Protein AF-A0A8J4A5D8-F1 (afdb_monomer_lite)

Secondary structure (DSSP, 8-state):
-PPP-----THHHHHHHHHHHHHHHHHHHHHHHHHHHHHHHHHHHHHHTSSPPTT----HHHHHHHHHHHHHHHHHHHHHHHHHHHHHH-HHHHHHHHHHHHHHHHHHHHHHHT-------------

Foldseek 3Di:
DDDPDDPPDPVVVVVVVVVVVVVVVVCVVVVVVVVVVVVLLLLLLLQLQFPDDQPDQDDPVVSVVSSVVSCVVQNSVRSVVVLVVCCVVPVVVSVSSSVSSSVNSCVRVVVVVVDPPPPPDDDPDDD

Structure (mmCIF, N/CA/C/O backbone):
data_AF-A0A8J4A5D8-F1
#
_entry.id   AF-A0A8J4A5D8-F1
#
loop_
_atom_site.group_PDB
_atom_site.id
_atom_site.type_symbol
_atom_site.label_atom_id
_atom_site.label_alt_id
_atom_site.label_comp_id
_atom_site.label_asym_id
_atom_site.label_entity_id
_atom_site.label_seq_id
_atom_site.pdbx_PDB_ins_code
_atom_site.Cartn_x
_atom_site.Cartn_y
_atom_site.Cartn_z
_atom_site.occupancy
_atom_site.B_iso_or_equiv
_atom_site.auth_seq_id
_atom_site.auth_comp_id
_atom_site.auth_asym_id
_atom_site.auth_atom_id
_atom_site.pdbx_PDB_model_num
ATOM 1 N N . MET A 1 1 ? -46.099 -60.363 -13.022 1.00 44.56 1 MET A N 1
ATOM 2 C CA . MET A 1 1 ? -45.607 -59.689 -11.804 1.00 44.56 1 MET A CA 1
ATOM 3 C C . MET A 1 1 ? -45.609 -58.184 -12.046 1.00 44.56 1 MET A C 1
ATOM 5 O O . MET A 1 1 ? -44.827 -57.726 -12.866 1.00 44.56 1 MET A O 1
ATOM 9 N N . SER A 1 2 ? -46.519 -57.447 -11.401 1.00 43.19 2 SER A N 1
ATOM 10 C CA . SER A 1 2 ? -46.550 -55.976 -11.405 1.00 43.19 2 SER A CA 1
ATOM 11 C C . SER A 1 2 ? -45.661 -55.449 -10.288 1.00 43.19 2 SER A C 1
ATOM 13 O O . SER A 1 2 ? -45.849 -55.841 -9.138 1.00 43.19 2 SER A O 1
ATOM 15 N N . TYR A 1 3 ? -44.747 -54.540 -10.611 1.00 37.38 3 TYR A N 1
ATOM 16 C CA . TYR A 1 3 ? -44.111 -53.696 -9.605 1.00 37.38 3 TYR A CA 1
ATOM 17 C C . TYR A 1 3 ? -44.893 -52.378 -9.520 1.00 37.38 3 TYR A C 1
ATOM 19 O O . TYR A 1 3 ? -45.119 -51.756 -10.561 1.00 37.38 3 TYR A O 1
ATOM 27 N N . PRO A 1 4 ? -45.353 -51.955 -8.328 1.00 47.75 4 PRO A N 1
ATOM 28 C CA . PRO A 1 4 ? -45.992 -50.660 -8.164 1.00 47.75 4 PRO A CA 1
ATOM 29 C C . PRO A 1 4 ? -44.941 -49.568 -8.355 1.00 47.75 4 PRO A C 1
ATOM 31 O O . PRO A 1 4 ? -43.859 -49.633 -7.771 1.00 47.75 4 PRO A O 1
ATOM 34 N N . GLY A 1 5 ? -45.264 -48.577 -9.186 1.00 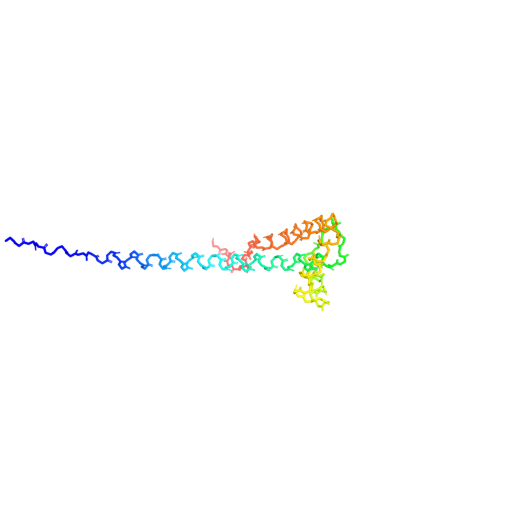42.31 5 GLY A N 1
ATOM 35 C CA . GLY A 1 5 ? -44.434 -47.400 -9.394 1.00 42.31 5 GLY A CA 1
ATOM 36 C C . GLY A 1 5 ? -44.264 -46.646 -8.082 1.00 42.31 5 GLY A C 1
ATOM 37 O O . GLY A 1 5 ? -45.186 -45.975 -7.624 1.00 42.31 5 GLY A O 1
ATOM 38 N N . ALA A 1 6 ? -43.083 -46.773 -7.480 1.00 46.09 6 ALA A N 1
ATOM 39 C CA . ALA A 1 6 ? -42.641 -45.872 -6.436 1.00 46.09 6 ALA A CA 1
ATOM 40 C C . ALA A 1 6 ? -42.514 -44.486 -7.072 1.00 46.09 6 ALA A C 1
ATOM 42 O O . ALA A 1 6 ? -41.672 -44.258 -7.941 1.00 46.09 6 ALA A O 1
ATOM 43 N N . SER A 1 7 ? -43.404 -43.583 -6.673 1.00 48.56 7 SER A N 1
ATOM 44 C CA . SER A 1 7 ? -43.290 -42.152 -6.902 1.00 48.56 7 SER A CA 1
ATOM 45 C C . SER A 1 7 ? -41.949 -41.689 -6.340 1.00 48.56 7 SER A C 1
ATOM 47 O O . SER A 1 7 ? -41.820 -41.499 -5.131 1.00 48.56 7 SER A O 1
ATOM 49 N N . VAL A 1 8 ? -40.947 -41.573 -7.217 1.00 53.28 8 VAL A N 1
ATOM 50 C CA . VAL A 1 8 ? -39.675 -40.921 -6.909 1.00 53.28 8 VAL A CA 1
ATOM 51 C C . VAL A 1 8 ? -40.038 -39.490 -6.559 1.00 53.28 8 VAL A C 1
ATOM 53 O O . VAL A 1 8 ? -40.521 -38.727 -7.394 1.00 53.28 8 VAL A O 1
ATOM 56 N N . THR A 1 9 ? -39.938 -39.195 -5.273 1.00 51.88 9 THR A N 1
ATOM 57 C CA . THR A 1 9 ? -40.281 -37.912 -4.699 1.00 51.88 9 THR A CA 1
ATOM 58 C C . THR A 1 9 ? -39.460 -36.808 -5.354 1.00 51.88 9 THR A C 1
ATOM 60 O O . THR A 1 9 ? -38.295 -36.977 -5.709 1.00 51.88 9 THR A O 1
ATOM 63 N N . ASP A 1 10 ? -40.109 -35.652 -5.433 1.00 52.03 10 ASP A N 1
ATOM 64 C CA . ASP A 1 10 ? -39.676 -34.277 -5.720 1.00 52.03 10 ASP A CA 1
ATOM 65 C C . ASP A 1 10 ? -38.381 -33.808 -4.991 1.00 52.03 10 ASP A C 1
ATOM 67 O O . ASP A 1 10 ? -37.963 -32.652 -5.060 1.00 52.03 10 ASP A O 1
ATOM 71 N N . GLU A 1 11 ? -37.689 -34.720 -4.308 1.00 50.50 11 GLU A N 1
ATOM 72 C CA . GLU A 1 11 ? -36.513 -34.511 -3.472 1.00 50.50 11 GLU A CA 1
ATOM 73 C C . GLU A 1 11 ? -35.289 -34.080 -4.289 1.00 50.50 11 GLU A C 1
ATOM 75 O O . GLU A 1 11 ? -34.547 -33.196 -3.865 1.00 50.50 11 GLU A O 1
ATOM 80 N N . SER A 1 12 ? -35.128 -34.590 -5.517 1.00 49.22 12 SER A N 1
ATOM 81 C CA . SER A 1 12 ? -34.042 -34.164 -6.415 1.00 49.22 12 SER A CA 1
ATOM 82 C C . SER A 1 12 ? -34.139 -32.684 -6.808 1.00 49.22 12 SER A C 1
ATOM 84 O O . SER A 1 12 ? -33.117 -32.035 -7.027 1.00 49.22 12 SER A O 1
ATOM 86 N N . SER A 1 13 ? -35.354 -32.128 -6.858 1.00 50.16 13 SER A N 1
ATOM 87 C CA . SER A 1 13 ? -35.588 -30.715 -7.180 1.00 50.16 13 SER A CA 1
ATOM 88 C C . SER A 1 13 ? -35.362 -29.811 -5.962 1.00 50.16 13 SER A C 1
ATOM 90 O O . SER A 1 13 ? -34.866 -28.691 -6.088 1.00 50.16 13 SER A O 1
ATOM 92 N N . SER A 1 14 ? -35.679 -30.313 -4.766 1.00 47.91 14 SER A N 1
ATOM 93 C CA . SER A 1 14 ? -35.416 -29.636 -3.492 1.00 47.91 14 SER A CA 1
ATOM 94 C C . SER A 1 14 ? -33.917 -29.564 -3.180 1.00 47.91 14 SER A C 1
ATOM 96 O O . SER A 1 14 ? -33.401 -28.502 -2.834 1.00 47.91 14 SER A O 1
ATOM 98 N N . VAL A 1 15 ? -33.191 -30.664 -3.401 1.00 58.00 15 VAL A N 1
ATOM 99 C CA . VAL A 1 15 ? -31.741 -30.751 -3.181 1.00 58.00 15 VAL A CA 1
ATOM 100 C C . VAL A 1 15 ? -30.970 -29.854 -4.159 1.00 58.00 15 VAL A C 1
ATOM 102 O O . VAL A 1 15 ? -30.081 -29.122 -3.730 1.00 58.00 15 VAL A O 1
ATOM 105 N N . ALA A 1 16 ? -31.348 -29.808 -5.443 1.00 56.31 16 ALA A N 1
ATOM 106 C CA . ALA A 1 16 ? -30.740 -28.895 -6.419 1.00 56.31 16 ALA A CA 1
ATOM 107 C C . ALA A 1 16 ? -30.964 -27.410 -6.060 1.00 56.31 16 ALA A C 1
ATOM 109 O O . ALA A 1 16 ? -30.005 -26.645 -6.000 1.00 56.31 16 ALA A O 1
ATOM 110 N N . ARG A 1 17 ? -32.198 -27.019 -5.696 1.00 57.75 17 ARG A N 1
ATOM 111 C CA . ARG A 1 17 ? -32.502 -25.650 -5.227 1.00 57.75 17 ARG A CA 1
ATOM 112 C C . ARG A 1 17 ? -31.799 -25.299 -3.915 1.00 57.75 17 ARG A C 1
ATOM 114 O O . ARG A 1 17 ? -31.499 -24.130 -3.675 1.00 57.75 17 ARG A O 1
ATOM 121 N N . SER A 1 18 ? -31.559 -26.292 -3.056 1.00 62.09 18 SER A N 1
ATOM 122 C CA . SER A 1 18 ? -30.779 -26.125 -1.829 1.00 62.09 18 SER A CA 1
ATOM 123 C C . SER A 1 18 ? -29.320 -25.820 -2.150 1.00 62.09 18 SER A C 1
ATOM 125 O O . SER A 1 18 ? -28.749 -24.919 -1.541 1.00 62.09 18 SER A O 1
ATOM 127 N N . TYR A 1 19 ? -28.726 -26.530 -3.114 1.00 63.25 19 TYR A N 1
ATOM 128 C CA . TYR A 1 19 ? -27.359 -26.263 -3.551 1.00 63.25 19 TYR A CA 1
ATOM 129 C C . TYR A 1 19 ? -27.223 -24.894 -4.213 1.00 63.25 19 TYR A C 1
ATOM 131 O O . TYR A 1 19 ? -26.278 -24.185 -3.886 1.00 63.25 19 TYR A O 1
ATOM 139 N N . ASP A 1 20 ? -28.167 -24.485 -5.062 1.00 58.53 20 ASP A N 1
ATOM 140 C CA . ASP A 1 20 ? -28.124 -23.167 -5.708 1.00 58.53 20 ASP A CA 1
ATOM 141 C C . ASP A 1 20 ? -28.221 -22.025 -4.683 1.00 58.53 20 ASP A C 1
ATOM 143 O O . ASP A 1 20 ? -27.400 -21.115 -4.700 1.00 58.53 20 ASP A O 1
ATOM 147 N N . ARG A 1 21 ? -29.125 -22.117 -3.696 1.00 56.16 21 ARG A N 1
ATOM 148 C CA . ARG A 1 21 ? -29.256 -21.100 -2.634 1.00 56.16 21 ARG A CA 1
ATOM 149 C C . ARG A 1 21 ? -28.028 -21.026 -1.722 1.00 56.16 21 ARG A C 1
ATOM 151 O O . ARG A 1 21 ? -27.625 -19.945 -1.297 1.00 56.16 21 ARG A O 1
ATOM 158 N N . GLU A 1 22 ? -27.441 -22.176 -1.406 1.00 55.72 22 GLU A N 1
ATOM 159 C CA . GLU A 1 22 ? -26.201 -22.272 -0.632 1.00 55.72 22 GLU A CA 1
ATOM 160 C C . GLU A 1 22 ? -25.013 -21.708 -1.429 1.00 55.72 22 GLU A C 1
ATOM 162 O O . GLU A 1 22 ? -24.127 -21.073 -0.854 1.00 55.72 22 GLU A O 1
ATOM 167 N N . ARG A 1 23 ? -24.992 -21.916 -2.753 1.00 54.62 23 ARG A N 1
ATOM 168 C CA . ARG A 1 23 ? -23.997 -21.337 -3.657 1.00 54.62 23 ARG A CA 1
ATOM 169 C C . ARG A 1 23 ? -24.146 -19.833 -3.766 1.00 54.62 23 ARG A C 1
ATOM 171 O O . ARG A 1 23 ? -23.129 -19.177 -3.605 1.00 54.62 23 ARG A O 1
ATOM 178 N N . ASP A 1 24 ? -25.354 -19.312 -3.941 1.00 52.81 24 ASP A N 1
ATOM 179 C CA . ASP A 1 24 ? -25.618 -17.872 -4.012 1.00 52.81 24 ASP A CA 1
ATOM 180 C C . ASP A 1 24 ? -25.199 -17.170 -2.715 1.00 52.81 24 ASP A C 1
ATOM 182 O O . ASP A 1 24 ? -24.480 -16.173 -2.748 1.00 52.81 24 ASP A O 1
ATOM 186 N N . ALA A 1 25 ? -25.536 -17.742 -1.554 1.00 59.81 25 ALA A N 1
ATOM 187 C CA . ALA A 1 25 ? -25.118 -17.199 -0.263 1.00 59.81 25 ALA A CA 1
ATOM 188 C C . ALA A 1 25 ? -23.594 -17.278 -0.066 1.00 59.81 25 ALA A C 1
ATOM 190 O O . ALA A 1 25 ? -22.975 -16.347 0.452 1.00 59.81 25 ALA A O 1
ATOM 191 N N . LYS A 1 26 ? -22.956 -18.372 -0.502 1.00 54.56 26 LYS A N 1
ATOM 192 C CA . LYS A 1 26 ? -21.493 -18.494 -0.468 1.00 54.56 26 LYS A CA 1
ATOM 193 C C . LYS A 1 26 ? -20.833 -17.537 -1.447 1.00 54.56 26 LYS A C 1
ATOM 195 O O . LYS A 1 26 ? -19.803 -16.973 -1.095 1.00 54.56 26 LYS A O 1
ATOM 200 N N . GLU A 1 27 ? -21.398 -17.317 -2.627 1.00 58.28 27 GLU A N 1
ATOM 201 C CA . GLU A 1 27 ? -20.876 -16.375 -3.613 1.00 58.28 27 GLU A CA 1
ATOM 202 C C . GLU A 1 27 ? -21.014 -14.942 -3.117 1.00 58.28 27 GLU A C 1
ATOM 204 O O . GLU A 1 27 ? -20.045 -14.20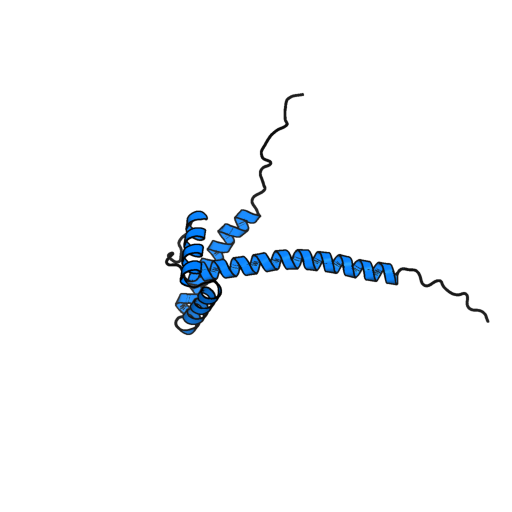1 -3.188 1.00 58.28 27 GLU A O 1
ATOM 209 N N . GLU A 1 28 ? -22.137 -14.567 -2.510 1.00 51.59 28 GLU A N 1
ATOM 210 C CA . GLU A 1 28 ? -22.353 -13.230 -1.953 1.00 51.59 28 GLU A CA 1
ATOM 211 C C . GLU A 1 28 ? -21.396 -12.923 -0.783 1.00 51.59 28 GLU A C 1
ATOM 213 O O . GLU A 1 28 ? -20.758 -11.860 -0.740 1.00 51.59 28 GLU A O 1
ATOM 218 N N . ILE A 1 29 ? -21.207 -13.884 0.129 1.00 60.66 29 ILE A N 1
ATOM 219 C CA . ILE A 1 29 ? -20.261 -13.766 1.252 1.00 60.66 29 ILE A CA 1
ATOM 220 C C . ILE A 1 29 ? -18.809 -13.762 0.744 1.00 60.66 29 ILE A C 1
ATOM 222 O O . ILE A 1 29 ? -17.980 -12.983 1.223 1.00 60.66 29 ILE A O 1
ATOM 226 N N . THR A 1 30 ? -18.484 -14.587 -0.257 1.00 64.38 30 THR A N 1
ATOM 227 C CA . THR A 1 30 ? -17.131 -14.631 -0.834 1.00 64.38 30 THR A CA 1
ATOM 228 C C . THR A 1 30 ? -16.836 -13.352 -1.621 1.00 64.38 30 THR A C 1
ATOM 230 O O . THR A 1 30 ? -15.781 -12.755 -1.435 1.00 64.38 30 THR A O 1
ATOM 233 N N . MET A 1 31 ? -17.774 -12.851 -2.425 1.00 52.47 31 MET A N 1
ATOM 234 C CA . MET A 1 31 ? -17.591 -11.684 -3.296 1.00 52.47 31 MET A CA 1
ATOM 235 C C . MET A 1 31 ? -17.367 -10.392 -2.496 1.00 52.47 31 MET A C 1
ATOM 237 O O . MET A 1 31 ? -16.482 -9.589 -2.812 1.00 52.47 31 MET A O 1
ATOM 241 N N . THR A 1 32 ? -18.125 -10.195 -1.416 1.00 62.53 32 THR A N 1
ATOM 242 C CA . THR A 1 32 ? -17.976 -9.030 -0.524 1.00 62.53 32 THR A CA 1
ATOM 243 C C . THR A 1 32 ? -16.681 -9.097 0.297 1.00 62.53 32 THR A C 1
ATOM 245 O O . THR A 1 32 ? -15.995 -8.085 0.471 1.00 62.53 32 THR A O 1
ATOM 248 N N . GLY A 1 33 ? -16.273 -10.294 0.728 1.00 65.62 33 GLY A N 1
ATOM 249 C CA . GLY A 1 33 ? -14.985 -10.516 1.386 1.00 65.62 33 GLY A CA 1
ATOM 250 C C . GLY A 1 33 ? -13.793 -10.263 0.457 1.00 65.62 33 GLY A C 1
ATOM 251 O O . GLY A 1 33 ? -12.878 -9.517 0.812 1.00 65.62 33 GLY A O 1
ATOM 252 N N . THR A 1 34 ? -13.820 -10.824 -0.755 1.00 71.62 34 THR A N 1
ATOM 253 C CA . THR A 1 34 ? -12.743 -10.708 -1.751 1.00 71.62 34 THR A CA 1
ATOM 254 C C . THR A 1 34 ? -12.572 -9.279 -2.267 1.00 71.62 34 THR A C 1
ATOM 256 O O . THR A 1 34 ? -11.449 -8.803 -2.417 1.00 71.62 34 THR A O 1
ATOM 259 N N . THR A 1 35 ? -13.656 -8.535 -2.489 1.00 73.94 35 THR A N 1
ATOM 260 C CA . THR A 1 35 ? -13.548 -7.120 -2.894 1.00 73.94 35 THR A CA 1
ATOM 261 C C . THR A 1 35 ? -12.897 -6.268 -1.803 1.00 73.94 35 THR A C 1
ATOM 263 O O . THR A 1 35 ? -12.046 -5.423 -2.099 1.00 73.94 35 THR A O 1
ATOM 266 N N . SER A 1 36 ? -13.210 -6.532 -0.528 1.00 79.44 36 SER A N 1
ATOM 267 C CA . SER A 1 36 ? -12.549 -5.849 0.583 1.00 79.44 36 SER A CA 1
ATOM 268 C C . SER A 1 36 ? -11.060 -6.188 0.682 1.00 79.44 36 SER A C 1
ATOM 270 O O . SER A 1 36 ? -10.293 -5.287 1.024 1.00 79.44 36 SER A O 1
ATOM 272 N N . THR A 1 37 ? -10.642 -7.432 0.414 1.00 84.06 37 THR A N 1
ATOM 273 C CA . THR A 1 37 ? -9.221 -7.821 0.482 1.00 84.06 37 THR A CA 1
ATOM 274 C C . THR A 1 37 ? -8.412 -7.218 -0.664 1.00 84.06 37 THR A C 1
ATOM 276 O O . THR A 1 37 ? -7.327 -6.679 -0.429 1.00 84.06 37 THR A O 1
ATOM 279 N N . VAL A 1 38 ? -8.965 -7.206 -1.881 1.00 88.88 38 VAL A N 1
ATOM 280 C CA . VAL A 1 38 ? -8.351 -6.558 -3.053 1.00 88.88 38 VAL A CA 1
ATOM 281 C C . VAL A 1 38 ? -8.167 -5.058 -2.814 1.00 88.88 38 VAL A C 1
ATOM 283 O O . VAL A 1 38 ? -7.100 -4.505 -3.083 1.00 88.88 38 VAL A O 1
ATOM 286 N N . LEU A 1 39 ? -9.167 -4.390 -2.234 1.00 90.88 39 LEU A N 1
ATOM 287 C CA . LEU A 1 39 ? -9.071 -2.966 -1.923 1.00 90.88 39 LEU A CA 1
ATOM 288 C C . LEU A 1 39 ? -8.034 -2.673 -0.827 1.00 90.88 39 LEU A C 1
ATOM 290 O O . LEU A 1 39 ? -7.298 -1.691 -0.928 1.00 90.88 39 LEU A O 1
ATOM 294 N N . THR A 1 40 ? -7.945 -3.504 0.217 1.00 92.62 40 THR A N 1
ATOM 295 C CA . THR A 1 40 ? -6.896 -3.350 1.240 1.00 92.62 40 THR A CA 1
ATOM 296 C C . THR A 1 40 ? -5.501 -3.598 0.672 1.00 92.62 40 THR A C 1
ATOM 298 O O . THR A 1 40 ? -4.579 -2.867 1.026 1.00 92.62 40 THR A O 1
ATOM 301 N N . ALA A 1 41 ? -5.346 -4.539 -0.264 1.00 93.62 41 ALA A N 1
ATOM 302 C CA . ALA A 1 41 ? -4.077 -4.764 -0.950 1.00 93.62 41 ALA A CA 1
ATOM 303 C C . ALA A 1 41 ? -3.658 -3.534 -1.772 1.00 93.62 41 ALA A C 1
ATOM 305 O O . ALA A 1 41 ? -2.567 -3.007 -1.567 1.00 93.62 41 ALA A O 1
ATOM 306 N N . ALA A 1 42 ? -4.561 -2.987 -2.593 1.00 95.56 42 ALA A N 1
ATOM 307 C CA . ALA A 1 42 ? -4.291 -1.786 -3.388 1.00 95.56 42 ALA A CA 1
ATOM 308 C C . ALA A 1 42 ? -3.931 -0.565 -2.518 1.00 95.56 42 ALA A C 1
ATOM 310 O O . ALA A 1 42 ? -3.054 0.230 -2.860 1.00 95.56 42 ALA A O 1
ATOM 311 N N . ARG A 1 43 ? -4.583 -0.411 -1.358 1.00 96.88 43 ARG A N 1
ATOM 312 C CA . ARG A 1 43 ? -4.244 0.640 -0.385 1.00 96.88 43 ARG A CA 1
ATOM 313 C C . ARG A 1 43 ? -2.858 0.436 0.223 1.00 96.88 43 ARG A C 1
ATOM 315 O O . ARG A 1 43 ? -2.141 1.420 0.397 1.00 96.88 43 ARG A O 1
ATOM 322 N N . ALA A 1 44 ? -2.480 -0.804 0.535 1.00 97.50 44 ALA A N 1
ATOM 323 C CA . ALA A 1 44 ? -1.156 -1.122 1.061 1.00 97.50 44 ALA A CA 1
ATOM 324 C C . ALA A 1 44 ? -0.056 -0.862 0.019 1.00 97.50 44 ALA A C 1
ATOM 326 O O . ALA A 1 44 ? 0.967 -0.273 0.356 1.00 97.50 44 ALA A O 1
ATOM 327 N N . GLU A 1 45 ? -0.285 -1.201 -1.251 1.00 98.25 45 GLU A N 1
ATOM 328 C CA . GLU A 1 45 ? 0.630 -0.887 -2.359 1.00 98.25 45 GLU A CA 1
ATOM 329 C C . GLU A 1 45 ? 0.781 0.626 -2.563 1.00 98.25 45 GLU A C 1
ATOM 331 O O . GLU A 1 45 ? 1.893 1.142 -2.677 1.00 98.25 45 GLU A O 1
ATOM 336 N N . ALA A 1 46 ? -0.323 1.374 -2.537 1.00 98.19 46 ALA A N 1
ATOM 337 C CA . ALA A 1 46 ? -0.268 2.830 -2.611 1.00 98.19 46 ALA A CA 1
ATOM 338 C C . ALA A 1 46 ? 0.521 3.427 -1.432 1.00 98.19 46 ALA A C 1
ATOM 340 O O . ALA A 1 46 ? 1.398 4.271 -1.634 1.00 98.19 46 ALA A O 1
ATOM 341 N N . LEU A 1 47 ? 0.268 2.953 -0.208 1.00 97.88 47 LEU A N 1
ATOM 342 C CA . LEU A 1 47 ? 0.988 3.382 0.991 1.00 97.88 47 LEU A CA 1
ATOM 343 C C . LEU A 1 47 ? 2.483 3.041 0.923 1.00 97.88 47 LEU A C 1
ATOM 345 O O . LEU A 1 47 ? 3.309 3.882 1.282 1.00 97.88 47 LEU A O 1
ATOM 349 N N . PHE A 1 48 ? 2.835 1.859 0.417 1.00 98.19 48 PHE A N 1
ATOM 350 C CA . PHE A 1 48 ? 4.217 1.446 0.180 1.00 98.19 48 PHE A CA 1
ATOM 351 C C . PHE A 1 48 ? 4.958 2.458 -0.702 1.00 98.19 48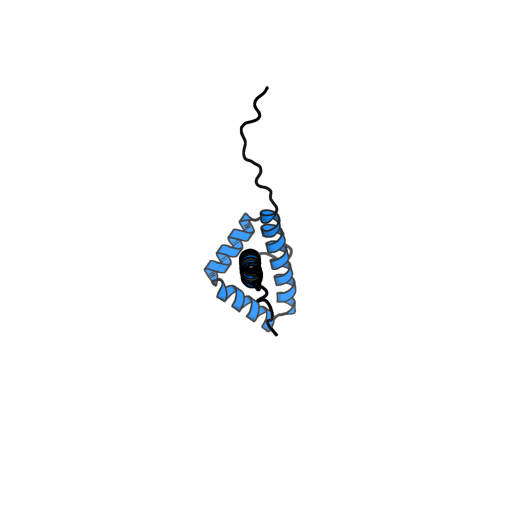 PHE A C 1
ATOM 353 O O . PHE A 1 48 ? 6.071 2.865 -0.380 1.00 98.19 48 PHE A O 1
ATOM 360 N N . THR A 1 49 ? 4.316 2.939 -1.769 1.00 97.50 49 THR A N 1
ATOM 361 C CA . THR A 1 49 ? 4.915 3.934 -2.677 1.00 97.50 49 THR A CA 1
ATOM 362 C C . THR A 1 49 ? 4.903 5.374 -2.153 1.00 97.50 49 THR A C 1
ATOM 364 O O . THR A 1 49 ? 5.467 6.263 -2.789 1.00 97.50 49 THR A O 1
ATOM 367 N N . SER A 1 50 ? 4.265 5.630 -1.007 1.00 96.69 50 SER A N 1
ATOM 368 C CA . SER A 1 50 ? 4.220 6.964 -0.400 1.00 96.69 50 SER A CA 1
ATOM 369 C C . SER A 1 50 ? 5.545 7.338 0.275 1.00 96.69 50 SER A C 1
ATOM 371 O O . SER A 1 50 ? 6.416 6.497 0.470 1.00 96.69 50 SER A O 1
ATOM 373 N N . GLN A 1 51 ? 5.677 8.595 0.701 1.00 94.00 51 GLN A N 1
ATOM 374 C CA . GLN A 1 51 ? 6.840 9.075 1.462 1.00 94.00 51 GLN A CA 1
ATOM 375 C C . GLN A 1 51 ? 6.680 8.920 2.985 1.00 94.00 51 GLN A C 1
ATOM 377 O O . GLN A 1 51 ? 7.506 9.417 3.747 1.00 94.00 51 GLN A O 1
ATOM 382 N N . LEU A 1 52 ? 5.618 8.258 3.462 1.00 96.19 52 LEU A N 1
ATOM 383 C CA . LEU A 1 52 ? 5.423 8.086 4.900 1.00 96.19 52 LEU A CA 1
ATOM 384 C C . LEU A 1 52 ? 6.517 7.178 5.498 1.00 96.19 52 LEU A C 1
ATOM 386 O O . LEU A 1 52 ? 6.774 6.102 4.934 1.00 96.19 52 LEU A O 1
ATOM 390 N N . PRO A 1 53 ? 7.132 7.569 6.636 1.00 93.56 53 PRO A N 1
ATOM 391 C CA . PRO A 1 53 ? 8.170 6.775 7.278 1.00 93.56 53 PRO A CA 1
ATOM 392 C C . PRO A 1 53 ? 7.647 5.413 7.727 1.00 93.56 53 PRO A C 1
ATOM 394 O O . PRO A 1 53 ? 6.602 5.315 8.382 1.00 93.56 53 PRO A O 1
ATOM 397 N N . THR A 1 54 ? 8.413 4.369 7.423 1.00 93.88 54 THR A N 1
ATOM 398 C CA . THR A 1 54 ? 8.186 3.028 7.966 1.00 93.88 54 THR A CA 1
ATOM 399 C C . THR A 1 54 ? 8.249 3.085 9.499 1.00 93.88 54 THR A C 1
ATOM 401 O O . THR A 1 54 ? 9.151 3.699 10.061 1.00 93.88 54 THR A O 1
ATOM 404 N N . GLY A 1 55 ? 7.270 2.486 10.182 1.00 91.44 55 GLY A N 1
ATOM 405 C CA . GLY A 1 55 ? 7.145 2.515 11.648 1.00 91.44 55 GLY A CA 1
ATOM 406 C C . GLY A 1 55 ? 6.274 3.651 12.201 1.00 91.44 55 GLY A C 1
ATOM 407 O O . GLY A 1 55 ? 5.929 3.637 13.382 1.00 91.44 55 GLY A O 1
ATOM 408 N N . SER A 1 56 ? 5.853 4.604 11.363 1.00 93.31 56 SER A N 1
ATOM 409 C CA . SER A 1 56 ? 4.878 5.622 11.772 1.00 93.31 56 SER A CA 1
ATOM 410 C C . SER A 1 56 ? 3.471 5.030 11.959 1.00 93.31 56 SER A C 1
ATOM 412 O O . SER A 1 56 ? 3.121 4.007 11.365 1.00 93.31 56 SER A O 1
ATOM 414 N N . ARG A 1 57 ? 2.644 5.683 12.786 1.00 92.38 57 ARG A N 1
ATOM 415 C CA . ARG A 1 57 ? 1.222 5.349 12.991 1.00 92.38 57 ARG A CA 1
ATOM 416 C C . ARG A 1 57 ? 0.343 6.504 12.496 1.00 92.38 57 ARG A C 1
ATOM 418 O O . ARG A 1 57 ? -0.046 7.351 13.301 1.00 92.38 57 ARG A O 1
ATOM 425 N N . PRO A 1 58 ? 0.091 6.609 11.179 1.00 92.75 58 PRO A N 1
ATOM 426 C CA . PRO A 1 58 ? -0.680 7.715 10.625 1.00 92.75 58 PRO A CA 1
ATOM 427 C C . PRO A 1 58 ? -2.155 7.637 11.044 1.00 92.75 58 PRO A C 1
ATOM 429 O O . PRO A 1 58 ? -2.725 6.555 11.177 1.00 92.75 58 PRO A O 1
ATOM 432 N N . SER A 1 59 ? -2.793 8.798 11.204 1.00 91.31 59 SER A N 1
ATOM 433 C CA . SER A 1 59 ? -4.253 8.877 11.326 1.00 91.31 59 SER A CA 1
ATOM 434 C C . SER A 1 59 ? -4.931 8.486 10.006 1.00 91.31 59 SER A C 1
ATOM 436 O O . SER A 1 59 ? -4.307 8.548 8.943 1.00 91.31 59 SER A O 1
ATOM 438 N N . LEU A 1 60 ? -6.225 8.140 10.046 1.00 91.75 60 LEU A N 1
ATOM 439 C CA . LEU A 1 60 ? -6.996 7.802 8.840 1.00 91.75 60 LEU A CA 1
ATOM 440 C C . LEU A 1 60 ? -6.897 8.903 7.770 1.00 91.75 60 LEU A C 1
ATOM 442 O O . LEU A 1 60 ? -6.598 8.611 6.618 1.00 91.75 60 LEU A O 1
ATOM 446 N N . ALA A 1 61 ? -7.067 10.170 8.157 1.00 93.25 61 ALA A N 1
ATOM 447 C CA . ALA A 1 61 ? -7.029 11.295 7.221 1.00 93.25 61 ALA A CA 1
ATOM 448 C C . ALA A 1 61 ? -5.657 11.457 6.537 1.00 93.25 61 ALA A C 1
ATOM 450 O O . ALA A 1 61 ? -5.578 11.759 5.340 1.00 93.25 61 ALA A O 1
ATOM 451 N N . LEU A 1 62 ? -4.567 11.236 7.282 1.00 95.25 62 LEU A N 1
ATOM 452 C CA . LEU A 1 62 ? -3.215 11.283 6.726 1.00 95.25 62 LEU A CA 1
ATOM 453 C C . LEU A 1 62 ? -2.965 10.094 5.792 1.00 95.25 62 LEU A C 1
ATOM 455 O O . LEU A 1 62 ? -2.439 10.277 4.695 1.00 95.25 62 LEU A O 1
ATOM 459 N N . LEU A 1 63 ? -3.399 8.898 6.194 1.00 95.81 63 LEU A N 1
ATOM 460 C CA . LEU A 1 63 ? -3.308 7.684 5.389 1.00 95.81 63 LEU A CA 1
ATOM 461 C C . LEU A 1 63 ? -4.064 7.825 4.058 1.00 95.81 63 LEU A C 1
ATOM 463 O O . LEU A 1 63 ? -3.503 7.563 2.996 1.00 95.81 63 LEU A O 1
ATOM 467 N N . GLU A 1 64 ? -5.314 8.290 4.088 1.00 95.75 64 GLU A N 1
ATOM 468 C CA . GLU A 1 64 ? -6.122 8.531 2.886 1.00 95.75 64 GLU A CA 1
ATOM 469 C C . GLU A 1 64 ? -5.493 9.577 1.968 1.00 95.75 64 GLU A C 1
ATOM 471 O O . GLU A 1 64 ? -5.542 9.462 0.743 1.00 95.75 64 GLU A O 1
ATOM 476 N N . THR A 1 65 ? -4.883 10.612 2.540 1.00 97.69 65 THR A N 1
ATOM 477 C CA . THR A 1 65 ? -4.174 11.627 1.760 1.00 97.69 65 THR A CA 1
ATOM 478 C C . THR A 1 65 ? -2.943 11.035 1.084 1.00 97.69 65 THR A C 1
ATOM 480 O O . THR A 1 65 ? -2.794 11.206 -0.124 1.00 97.69 65 THR A O 1
ATOM 483 N N . ALA A 1 66 ? -2.123 10.26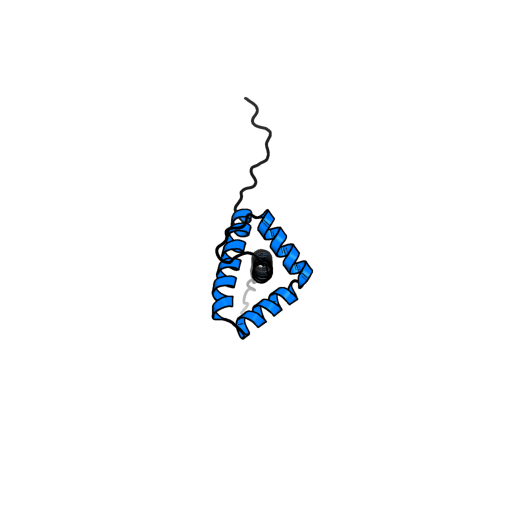9 1.806 1.00 97.62 66 ALA A N 1
ATOM 484 C CA . ALA A 1 66 ? -0.957 9.594 1.243 1.00 97.62 66 ALA A CA 1
ATOM 485 C C . ALA A 1 66 ? -1.339 8.619 0.116 1.00 97.62 66 ALA A C 1
ATOM 487 O O . ALA A 1 66 ? -0.736 8.656 -0.956 1.00 97.62 66 ALA A O 1
ATOM 488 N N . ILE A 1 67 ? -2.388 7.813 0.317 1.00 97.19 67 ILE A N 1
ATOM 489 C CA . ILE A 1 67 ? -2.911 6.893 -0.704 1.00 97.19 67 ILE A CA 1
ATOM 490 C C . ILE A 1 67 ? -3.384 7.669 -1.937 1.00 97.19 67 ILE A C 1
ATOM 492 O O . ILE A 1 67 ? -3.008 7.328 -3.055 1.00 97.19 67 ILE A O 1
ATOM 496 N N . ARG A 1 68 ? -4.172 8.740 -1.762 1.00 97.69 68 ARG A N 1
ATOM 497 C CA . ARG A 1 68 ? -4.644 9.566 -2.887 1.00 97.69 68 ARG A CA 1
ATOM 498 C C . ARG A 1 68 ? -3.490 10.194 -3.662 1.00 97.69 68 ARG A C 1
ATOM 500 O O . ARG A 1 68 ? -3.553 10.238 -4.886 1.00 97.69 68 ARG A O 1
ATOM 507 N N . VAL A 1 69 ? -2.461 10.685 -2.974 1.00 98.19 69 VAL A N 1
ATOM 508 C CA . VAL A 1 69 ? -1.269 11.258 -3.615 1.00 98.19 69 VAL A CA 1
ATOM 509 C C . VAL A 1 69 ? -0.534 10.193 -4.430 1.00 98.19 69 VAL A C 1
ATOM 511 O O . VAL A 1 69 ? -0.273 10.419 -5.608 1.00 98.19 69 VAL A O 1
ATOM 514 N N . ALA A 1 70 ? -0.281 9.016 -3.853 1.00 97.75 70 ALA A N 1
ATOM 515 C CA . ALA A 1 70 ? 0.388 7.914 -4.544 1.00 97.75 70 ALA A CA 1
ATOM 516 C C . ALA A 1 70 ? -0.394 7.433 -5.779 1.00 97.75 70 ALA A C 1
ATOM 518 O O . ALA A 1 70 ? 0.165 7.316 -6.869 1.00 97.75 70 ALA A O 1
ATOM 519 N N . VAL A 1 71 ? -1.709 7.238 -5.639 1.00 97.19 71 VAL A N 1
ATOM 520 C CA . VAL A 1 71 ? -2.580 6.818 -6.747 1.00 97.19 71 VAL A CA 1
ATOM 521 C C . VAL A 1 71 ? -2.668 7.891 -7.833 1.00 97.19 71 VAL A C 1
ATOM 523 O O . VAL A 1 71 ? -2.717 7.548 -9.007 1.00 97.19 71 VAL A O 1
ATOM 526 N N . ARG A 1 72 ? -2.646 9.185 -7.496 1.00 97.56 72 ARG A N 1
ATOM 527 C CA . ARG A 1 72 ? -2.586 10.254 -8.510 1.00 97.56 72 ARG A CA 1
ATOM 528 C C . ARG A 1 72 ? -1.249 10.296 -9.243 1.00 97.56 72 ARG A C 1
ATOM 530 O O . ARG A 1 72 ? -1.232 10.609 -10.426 1.00 97.56 72 ARG A O 1
ATOM 537 N N . ALA A 1 73 ? -0.153 9.992 -8.554 1.00 97.44 73 ALA A N 1
ATOM 538 C CA . ALA A 1 73 ? 1.182 10.018 -9.139 1.00 97.44 73 ALA A CA 1
ATOM 539 C C . ALA A 1 73 ? 1.466 8.804 -10.040 1.00 97.44 73 ALA A C 1
ATOM 541 O O . ALA A 1 73 ? 2.188 8.934 -11.026 1.00 97.44 73 ALA A O 1
ATOM 542 N N . HIS A 1 74 ? 0.928 7.627 -9.707 1.00 96.31 74 HIS A N 1
ATOM 543 C CA . HIS A 1 74 ? 1.310 6.367 -10.362 1.00 96.31 74 HIS A CA 1
ATOM 544 C C . HIS A 1 74 ? 0.130 5.547 -10.898 1.00 96.31 74 HIS A C 1
ATOM 546 O O . HIS A 1 74 ? 0.324 4.620 -11.682 1.00 96.31 74 HIS A O 1
ATOM 552 N N . GLY A 1 75 ? -1.099 5.847 -10.483 1.00 96.56 75 GLY A N 1
ATOM 553 C CA . GLY A 1 75 ? -2.237 4.946 -10.654 1.00 96.56 75 GLY A CA 1
ATOM 554 C C . GLY A 1 75 ? -2.105 3.676 -9.805 1.00 96.56 75 GLY A C 1
ATOM 555 O O . GLY A 1 75 ? -1.044 3.357 -9.274 1.00 96.56 75 GLY A O 1
ATOM 556 N N . VAL A 1 76 ? -3.189 2.903 -9.695 1.00 94.62 76 VAL A N 1
ATOM 557 C CA . VAL A 1 76 ? -3.197 1.664 -8.889 1.00 94.62 76 VAL A CA 1
ATOM 558 C C . VAL A 1 76 ? -2.209 0.630 -9.443 1.00 94.62 76 VAL A C 1
ATOM 560 O O . VAL A 1 76 ? -1.395 0.090 -8.703 1.00 94.62 76 VAL A O 1
ATOM 563 N N . ARG A 1 77 ? -2.216 0.404 -10.764 1.00 95.88 77 ARG A N 1
ATOM 564 C CA . ARG A 1 77 ? -1.280 -0.534 -11.409 1.00 95.88 77 ARG A CA 1
ATOM 565 C C . ARG A 1 77 ? 0.171 -0.061 -11.339 1.00 95.88 77 ARG A C 1
ATOM 567 O O . ARG A 1 77 ? 1.062 -0.891 -11.213 1.00 95.88 77 ARG A O 1
ATOM 574 N N . GLY A 1 78 ? 0.419 1.249 -11.401 1.00 97.69 78 GLY A N 1
ATOM 575 C CA . GLY A 1 78 ? 1.773 1.776 -11.242 1.00 97.69 78 GLY A CA 1
ATOM 576 C C . GLY A 1 78 ? 2.284 1.621 -9.812 1.00 97.69 78 GLY A C 1
ATOM 577 O O . GLY A 1 78 ? 3.459 1.317 -9.635 1.00 97.69 78 GLY A O 1
ATOM 578 N N . CYS A 1 79 ? 1.417 1.729 -8.797 1.00 97.81 79 CYS A N 1
ATOM 579 C CA . CYS A 1 79 ? 1.788 1.379 -7.424 1.00 97.81 79 CYS A CA 1
ATOM 580 C C . CYS A 1 79 ? 2.231 -0.089 -7.319 1.00 97.81 79 CYS A C 1
ATOM 582 O O . CYS A 1 79 ? 3.321 -0.348 -6.813 1.00 97.81 79 CYS A O 1
ATOM 584 N N . ALA A 1 80 ? 1.450 -1.026 -7.867 1.00 96.94 80 ALA A N 1
ATOM 585 C CA . ALA A 1 80 ? 1.816 -2.445 -7.908 1.00 96.94 80 ALA A CA 1
ATOM 586 C C . ALA A 1 80 ? 3.138 -2.691 -8.661 1.00 96.94 80 ALA A C 1
ATOM 588 O O . ALA A 1 80 ? 3.997 -3.434 -8.191 1.00 96.94 80 ALA A O 1
ATOM 589 N N . GLY A 1 81 ? 3.338 -2.022 -9.801 1.00 98.06 81 GLY A N 1
ATOM 590 C CA . GLY A 1 81 ? 4.576 -2.117 -10.578 1.00 98.06 81 GLY A CA 1
ATOM 591 C C . GLY A 1 81 ? 5.803 -1.656 -9.792 1.00 98.06 81 GLY A C 1
ATOM 592 O O . GLY A 1 81 ? 6.806 -2.357 -9.762 1.00 98.06 81 GLY A O 1
ATOM 593 N N . ARG A 1 82 ? 5.711 -0.527 -9.079 1.00 97.81 82 ARG A N 1
ATOM 594 C CA . ARG A 1 82 ? 6.813 -0.027 -8.239 1.00 97.81 82 ARG A CA 1
ATOM 595 C C . ARG A 1 82 ? 7.117 -0.939 -7.056 1.00 97.81 82 ARG A C 1
ATOM 597 O O . ARG A 1 82 ? 8.280 -1.094 -6.707 1.00 97.81 82 ARG A O 1
ATO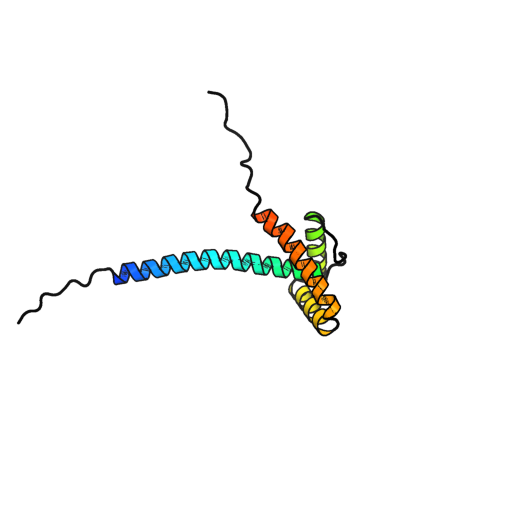M 604 N N . VAL A 1 83 ? 6.091 -1.544 -6.454 1.00 98.06 83 VAL A N 1
ATOM 605 C CA . VAL A 1 83 ? 6.282 -2.585 -5.434 1.00 98.06 83 VAL A CA 1
ATOM 606 C C . VAL A 1 83 ? 7.080 -3.745 -6.028 1.00 98.06 83 VAL A C 1
ATOM 608 O O . VAL A 1 83 ? 8.065 -4.162 -5.431 1.00 98.06 83 VAL A O 1
ATOM 611 N N . ALA A 1 84 ? 6.691 -4.238 -7.206 1.00 97.81 84 ALA A N 1
ATOM 612 C CA . ALA A 1 84 ? 7.394 -5.333 -7.867 1.00 97.81 84 ALA A CA 1
ATOM 613 C C . ALA A 1 84 ? 8.854 -4.978 -8.194 1.00 97.81 84 ALA A C 1
ATOM 615 O O . ALA A 1 84 ? 9.736 -5.795 -7.948 1.00 97.81 84 ALA A O 1
ATOM 616 N N . THR A 1 85 ? 9.112 -3.760 -8.681 1.00 98.19 85 THR A N 1
ATOM 617 C CA . THR A 1 85 ? 10.474 -3.261 -8.921 1.00 98.19 85 THR A CA 1
ATOM 618 C C . THR A 1 85 ? 11.301 -3.253 -7.639 1.00 98.19 85 THR A C 1
ATOM 620 O O . THR A 1 85 ? 12.362 -3.862 -7.610 1.00 98.19 85 THR A O 1
ATOM 623 N N . GLU A 1 86 ? 10.795 -2.662 -6.552 1.00 97.94 86 GLU A N 1
ATOM 624 C CA . GLU A 1 86 ? 11.533 -2.595 -5.282 1.00 97.94 86 GLU A CA 1
ATOM 625 C C . GLU A 1 86 ? 11.822 -3.991 -4.710 1.00 97.94 86 GLU A C 1
ATOM 627 O O . GLU A 1 86 ? 12.885 -4.225 -4.152 1.00 97.94 86 GLU A O 1
ATOM 632 N N . TYR A 1 87 ? 10.904 -4.947 -4.869 1.00 98.00 87 TYR A N 1
ATOM 633 C CA . TYR A 1 87 ? 11.156 -6.335 -4.472 1.00 98.00 87 TYR A CA 1
ATOM 634 C C . TYR A 1 87 ? 12.198 -7.044 -5.347 1.00 98.00 87 TYR A C 1
ATOM 636 O O . TYR A 1 87 ? 12.821 -7.992 -4.873 1.00 98.00 87 TYR A O 1
ATOM 644 N N . GLY A 1 88 ? 12.368 -6.624 -6.601 1.00 98.00 88 GLY A N 1
ATOM 645 C CA . GLY A 1 88 ? 13.418 -7.126 -7.485 1.00 98.00 88 GLY A CA 1
ATOM 646 C C . GLY A 1 88 ? 14.789 -6.539 -7.153 1.00 98.00 88 GLY A C 1
ATOM 647 O O . GLY A 1 88 ? 15.771 -7.277 -7.123 1.00 98.00 88 GLY A O 1
ATOM 648 N N . ASP A 1 89 ? 14.834 -5.238 -6.866 1.00 98.19 89 ASP A N 1
ATOM 649 C CA . ASP A 1 89 ? 16.083 -4.503 -6.653 1.00 98.19 89 ASP A CA 1
ATOM 650 C C . ASP A 1 89 ? 16.577 -4.601 -5.198 1.00 98.19 89 ASP A C 1
ATOM 652 O O . ASP A 1 89 ? 17.762 -4.836 -4.955 1.00 98.19 89 ASP A O 1
ATOM 656 N N . HIS A 1 90 ? 15.667 -4.446 -4.227 1.00 97.31 90 HIS A N 1
ATOM 657 C CA . HIS A 1 90 ? 15.954 -4.310 -2.791 1.00 97.31 90 HIS A CA 1
ATOM 658 C C . HIS A 1 90 ? 14.928 -5.057 -1.910 1.00 97.31 90 HIS A C 1
ATOM 660 O O . HIS A 1 90 ? 14.195 -4.444 -1.115 1.00 97.31 90 HIS A O 1
ATOM 666 N N . PRO A 1 91 ? 14.840 -6.397 -2.000 1.00 96.50 91 PRO A N 1
ATOM 667 C CA . PRO A 1 91 ? 13.860 -7.182 -1.242 1.00 96.50 91 PRO A CA 1
ATOM 668 C C . PRO A 1 91 ? 13.963 -6.995 0.284 1.00 96.50 91 PRO A C 1
ATOM 670 O O . PRO A 1 91 ? 12.947 -7.015 0.987 1.00 96.50 91 PRO A O 1
ATOM 673 N N . GLU A 1 92 ? 15.168 -6.774 0.809 1.00 97.25 92 GLU A N 1
ATOM 674 C CA . GLU A 1 92 ? 15.456 -6.527 2.223 1.00 97.25 92 GLU A CA 1
ATOM 675 C C . GLU A 1 92 ? 14.867 -5.211 2.744 1.00 97.25 92 GLU A C 1
ATOM 677 O O . GLU A 1 92 ? 14.540 -5.116 3.929 1.00 97.25 92 GLU A O 1
ATOM 682 N N . LEU A 1 93 ? 14.669 -4.223 1.865 1.00 95.44 93 LEU A N 1
ATOM 683 C CA . LEU A 1 93 ? 14.021 -2.950 2.185 1.00 95.44 93 LEU A CA 1
ATOM 684 C C . LEU A 1 93 ? 12.517 -3.004 1.896 1.00 95.44 93 LEU A C 1
ATOM 686 O O . LEU A 1 93 ? 11.702 -2.501 2.680 1.00 95.44 93 LEU A O 1
ATOM 690 N N . ALA A 1 94 ? 12.131 -3.676 0.810 1.00 97.25 94 ALA A N 1
ATOM 691 C CA . ALA A 1 94 ? 10.741 -3.833 0.407 1.00 97.25 94 ALA A CA 1
ATOM 692 C C . ALA A 1 94 ? 9.923 -4.603 1.456 1.00 97.25 94 ALA A C 1
ATOM 694 O O . ALA A 1 94 ? 8.829 -4.188 1.847 1.00 97.25 94 ALA A O 1
ATOM 695 N N . MET A 1 95 ? 10.451 -5.715 1.968 1.00 96.69 95 MET A N 1
ATOM 696 C CA . MET A 1 95 ? 9.722 -6.563 2.909 1.00 96.69 95 MET A CA 1
ATOM 697 C C . MET A 1 95 ? 9.281 -5.836 4.195 1.00 96.69 95 MET A C 1
ATOM 699 O O . MET A 1 95 ? 8.078 -5.855 4.490 1.00 96.69 95 MET A O 1
ATOM 703 N N . PRO A 1 96 ? 10.168 -5.184 4.976 1.00 97.12 96 PRO A N 1
ATOM 704 C CA . PRO A 1 96 ? 9.751 -4.472 6.185 1.00 97.12 96 PRO A CA 1
ATOM 705 C C . PRO A 1 96 ? 8.791 -3.319 5.873 1.00 97.12 96 PRO A C 1
ATOM 707 O O . PRO A 1 96 ? 7.854 -3.079 6.638 1.00 97.12 96 PRO A O 1
ATOM 710 N N . ARG A 1 97 ? 8.952 -2.647 4.726 1.00 97.69 97 ARG A N 1
ATOM 711 C CA . ARG A 1 97 ? 8.048 -1.571 4.313 1.00 97.69 97 ARG A CA 1
ATOM 712 C C . ARG A 1 97 ? 6.650 -2.075 3.963 1.00 97.69 97 ARG A C 1
ATOM 714 O O . ARG A 1 97 ? 5.667 -1.469 4.383 1.00 97.69 97 ARG A O 1
ATOM 721 N N . MET A 1 98 ? 6.539 -3.188 3.241 1.00 97.94 98 MET A N 1
ATOM 722 C CA . MET A 1 98 ? 5.244 -3.781 2.901 1.00 97.94 98 MET A CA 1
ATOM 723 C C . MET A 1 98 ? 4.538 -4.349 4.133 1.00 97.94 98 MET A C 1
ATOM 725 O O . MET A 1 98 ? 3.327 -4.185 4.259 1.00 97.94 98 MET A O 1
ATOM 729 N N . ARG A 1 99 ? 5.281 -4.972 5.059 1.00 97.69 99 ARG A N 1
ATOM 730 C CA . ARG A 1 99 ? 4.722 -5.425 6.344 1.00 97.69 99 ARG A CA 1
ATOM 731 C C . ARG A 1 99 ? 4.100 -4.259 7.104 1.00 97.69 99 ARG A C 1
ATOM 733 O O . ARG A 1 99 ? 2.910 -4.292 7.387 1.00 97.69 99 ARG A O 1
ATOM 740 N N . TRP A 1 100 ? 4.860 -3.180 7.296 1.00 97.88 100 TRP A N 1
ATOM 741 C CA . TRP A 1 100 ? 4.341 -1.962 7.917 1.00 97.88 100 TRP A CA 1
ATOM 742 C C . TRP A 1 100 ? 3.111 -1.403 7.185 1.00 97.88 100 TRP A C 1
ATOM 744 O O . TRP A 1 100 ? 2.125 -1.040 7.824 1.00 97.88 100 TRP A O 1
ATOM 754 N N . ALA A 1 101 ? 3.135 -1.350 5.850 1.00 97.62 101 ALA A N 1
ATOM 755 C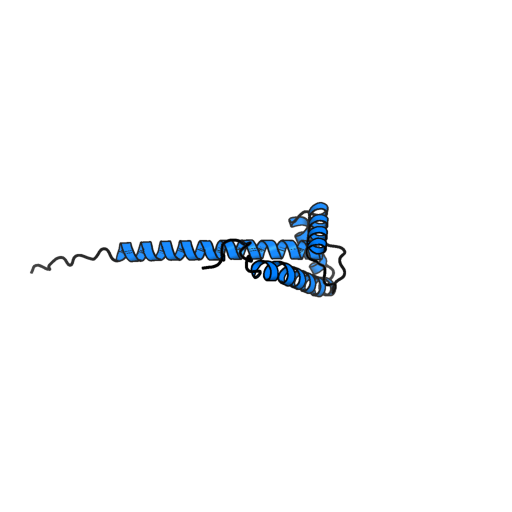 CA . ALA A 1 101 ? 2.023 -0.808 5.078 1.00 97.62 101 ALA A CA 1
ATOM 756 C C . ALA A 1 101 ? 0.734 -1.634 5.244 1.00 97.62 101 ALA A C 1
ATOM 758 O O . ALA A 1 101 ? -0.344 -1.061 5.419 1.00 97.62 101 ALA A O 1
ATOM 759 N N . ARG A 1 102 ? 0.844 -2.969 5.222 1.00 96.00 102 ARG A N 1
ATOM 760 C CA . ARG A 1 102 ? -0.284 -3.876 5.475 1.00 96.00 102 ARG A CA 1
ATOM 761 C C . ARG A 1 102 ? -0.812 -3.712 6.889 1.00 96.00 102 ARG A C 1
ATOM 763 O O . ARG A 1 102 ? -2.004 -3.470 7.035 1.00 96.00 102 ARG A O 1
ATOM 770 N N . ASP A 1 103 ? 0.068 -3.717 7.889 1.00 95.62 103 ASP A N 1
ATOM 771 C CA . ASP A 1 103 ? -0.318 -3.562 9.292 1.00 95.62 103 ASP A CA 1
ATOM 772 C C . ASP A 1 103 ? -1.097 -2.260 9.522 1.00 95.62 103 ASP A C 1
ATOM 774 O O . ASP A 1 103 ? -2.117 -2.256 10.211 1.00 95.62 103 ASP A O 1
ATOM 778 N N . VAL A 1 104 ? -0.651 -1.146 8.930 1.00 96.00 104 VAL A N 1
ATOM 779 C CA . VAL A 1 104 ? -1.331 0.154 9.037 1.00 96.00 104 VAL A CA 1
ATOM 780 C C . VAL A 1 104 ? -2.700 0.130 8.354 1.00 96.00 104 VAL A C 1
ATOM 782 O O . VAL A 1 104 ? -3.683 0.593 8.933 1.00 96.00 104 VAL A O 1
ATOM 785 N N . VAL A 1 105 ? -2.793 -0.400 7.131 1.00 94.88 105 VAL A N 1
ATOM 786 C CA . VAL A 1 105 ? -4.063 -0.471 6.390 1.00 94.88 105 VAL A CA 1
ATOM 787 C C . VAL A 1 105 ? -5.051 -1.397 7.095 1.00 94.88 105 VAL A C 1
ATOM 789 O O . VAL A 1 105 ? -6.219 -1.047 7.252 1.00 94.88 105 VAL A O 1
ATOM 792 N N . GLU A 1 106 ? -4.597 -2.550 7.564 1.00 91.12 106 GLU A N 1
ATOM 793 C CA . GLU A 1 106 ? -5.416 -3.480 8.329 1.00 91.12 106 GLU A CA 1
ATOM 794 C C . GLU A 1 106 ? -5.926 -2.826 9.610 1.00 91.12 106 GLU A C 1
ATOM 796 O O . GLU A 1 106 ? -7.138 -2.756 9.805 1.00 91.12 106 GLU A O 1
ATOM 801 N N . GLN A 1 107 ? -5.050 -2.235 10.425 1.00 90.56 107 GLN A N 1
ATOM 802 C CA . GLN A 1 107 ? -5.458 -1.554 11.657 1.00 90.56 107 GLN A CA 1
ATOM 803 C C . GLN A 1 107 ? -6.483 -0.448 11.401 1.00 90.56 107 GLN A C 1
ATOM 805 O O . GLN A 1 107 ? -7.475 -0.350 12.117 1.00 90.56 107 GLN A O 1
ATOM 810 N N . VAL A 1 108 ? -6.286 0.375 10.371 1.00 89.69 108 VAL A N 1
ATOM 811 C CA . VAL A 1 108 ? -7.159 1.527 10.122 1.00 89.69 108 VAL A CA 1
ATOM 812 C C . VAL A 1 108 ? -8.502 1.117 9.502 1.00 89.69 108 VAL A C 1
ATOM 814 O O . VAL A 1 108 ? -9.545 1.640 9.909 1.00 89.69 108 VAL A O 1
ATOM 817 N N . TYR A 1 109 ? -8.505 0.176 8.550 1.00 83.69 109 TYR A N 1
ATOM 818 C CA . TYR A 1 109 ? -9.701 -0.187 7.780 1.00 83.69 109 TYR A CA 1
ATOM 819 C C . TYR A 1 109 ? -10.447 -1.426 8.306 1.00 83.69 109 TYR A C 1
ATOM 821 O O . TYR A 1 109 ? -11.651 -1.526 8.077 1.00 83.69 109 TYR A O 1
ATOM 829 N N . LEU A 1 110 ? -9.809 -2.361 9.023 1.00 76.69 110 LEU A N 1
ATOM 830 C CA . LEU A 1 110 ? -10.540 -3.411 9.757 1.00 76.69 110 LEU A CA 1
ATOM 831 C C . LEU A 1 110 ? -11.171 -2.846 11.031 1.00 76.69 110 LEU A C 1
ATOM 833 O O . LEU A 1 110 ? -12.338 -3.126 11.283 1.00 76.69 110 LEU A O 1
ATOM 837 N N . ALA A 1 111 ? -10.482 -1.974 11.779 1.00 71.31 111 ALA A N 1
ATOM 838 C CA . ALA A 1 111 ? -11.087 -1.342 12.957 1.00 71.31 111 ALA A CA 1
ATOM 839 C C . ALA A 1 111 ? -12.304 -0.470 12.599 1.00 71.31 111 ALA A C 1
ATOM 841 O O . ALA A 1 111 ? -13.257 -0.397 13.373 1.00 71.31 111 ALA A O 1
ATOM 842 N N . HIS A 1 112 ? -12.309 0.156 11.415 1.00 62.69 112 HIS A N 1
ATOM 843 C CA . HIS A 1 112 ? -13.481 0.887 10.921 1.00 62.69 112 HIS A CA 1
ATOM 844 C C . HIS A 1 112 ? -14.659 -0.022 10.574 1.00 62.69 112 HIS A C 1
ATOM 846 O O . HIS A 1 112 ? -15.798 0.374 10.808 1.00 62.69 112 HIS A O 1
ATOM 852 N N . ARG A 1 113 ? -14.408 -1.233 10.059 1.00 66.62 113 ARG A N 1
ATOM 853 C CA . ARG A 1 113 ? -15.470 -2.219 9.799 1.00 66.62 113 ARG A CA 1
ATOM 854 C C . ARG A 1 113 ? -16.127 -2.700 11.089 1.00 66.62 113 ARG A C 1
ATOM 856 O O . ARG A 1 113 ? -17.332 -2.910 11.115 1.00 66.62 113 ARG A O 1
ATOM 863 N N . SER A 1 114 ? -15.348 -2.817 12.159 1.00 61.12 114 SER A N 1
ATOM 864 C CA . SER A 1 114 ? -15.832 -3.267 13.466 1.00 61.12 114 SER A CA 1
ATOM 865 C C . SER A 1 114 ? -16.513 -2.174 14.284 1.00 61.12 114 SER A C 1
ATOM 867 O O . SER A 1 114 ? -16.931 -2.443 15.407 1.00 61.12 114 SER A O 1
ATOM 869 N N . ARG A 1 115 ? -16.599 -0.934 13.787 1.00 60.28 115 ARG A N 1
ATOM 870 C CA . ARG A 1 115 ? -17.199 0.164 14.542 1.00 60.28 115 ARG A CA 1
ATOM 871 C C . ARG A 1 115 ? -18.725 0.014 14.472 1.00 60.28 115 ARG A C 1
ATOM 873 O O . ARG A 1 115 ? -19.286 0.279 13.409 1.00 60.28 115 ARG A O 1
ATOM 880 N N . PRO A 1 116 ? -19.414 -0.403 15.557 1.00 56.59 116 PRO A N 1
ATOM 881 C CA . PRO A 1 116 ? -20.865 -0.484 15.527 1.00 56.59 116 PRO A CA 1
ATOM 882 C C . PRO A 1 116 ? -21.395 0.912 15.224 1.00 56.59 116 PRO A C 1
ATOM 884 O O . PRO A 1 116 ? -20.962 1.894 15.843 1.00 56.59 116 PRO A O 1
ATOM 887 N N . VAL A 1 117 ? -22.306 1.006 14.252 1.00 64.62 117 VAL A N 1
ATOM 888 C CA . VAL A 1 117 ? -23.060 2.237 14.040 1.00 64.62 117 VAL A CA 1
ATOM 889 C C . VAL A 1 117 ? -23.743 2.509 15.377 1.00 64.62 117 VAL A C 1
ATOM 891 O O . VAL A 1 117 ? -24.550 1.711 15.853 1.00 64.62 117 VAL A O 1
ATOM 894 N N . ARG A 1 118 ? -23.325 3.567 16.078 1.00 62.47 118 ARG A N 1
ATOM 895 C CA . ARG A 1 118 ? -24.078 3.999 17.252 1.00 62.47 118 ARG A CA 1
ATOM 896 C C . ARG A 1 118 ? -25.428 4.432 16.692 1.00 62.47 118 ARG A C 1
ATOM 898 O O . ARG A 1 118 ? -25.411 5.313 15.835 1.00 62.47 118 ARG A O 1
ATOM 905 N N . PRO A 1 119 ? -26.557 3.821 17.095 1.00 62.12 119 PRO A N 1
ATOM 906 C CA . PRO A 1 119 ? -27.854 4.297 16.651 1.00 62.12 119 PRO A CA 1
ATOM 907 C C . PRO A 1 119 ? -27.957 5.764 17.066 1.00 62.12 119 PRO A C 1
ATOM 909 O O . PRO A 1 119 ? -27.910 6.099 18.252 1.00 62.12 119 PRO A O 1
ATOM 912 N N . THR A 1 120 ? -27.973 6.646 16.070 1.00 64.94 120 THR A N 1
ATOM 913 C CA . THR A 1 120 ? -27.979 8.094 16.249 1.00 64.94 120 THR A CA 1
ATOM 914 C C . THR A 1 120 ? -29.379 8.524 16.686 1.00 64.94 120 THR A C 1
ATOM 916 O O . THR A 1 120 ? -30.146 9.042 15.892 1.00 64.94 120 THR A O 1
ATOM 919 N N . GLY A 1 121 ? -29.693 8.288 17.960 1.00 61.47 121 GLY A N 1
ATOM 920 C CA . GLY A 1 121 ? -30.743 8.967 18.720 1.00 61.47 121 GLY A CA 1
ATOM 921 C C . GLY A 1 121 ? -32.204 8.564 18.475 1.00 61.47 121 GLY A C 1
ATOM 922 O O . GLY A 1 121 ? -32.632 8.270 17.367 1.00 61.47 121 GLY A O 1
ATOM 923 N N . GLY A 1 122 ? -32.986 8.692 19.554 1.00 55.66 122 GLY A N 1
ATOM 924 C CA . GLY A 1 122 ? -34.251 9.424 19.468 1.00 55.66 122 GLY A CA 1
ATOM 925 C C . GLY A 1 122 ? -35.549 8.637 19.639 1.00 55.66 122 GLY A C 1
ATOM 926 O O . GLY A 1 122 ? -36.365 8.695 18.734 1.00 55.66 122 GLY A O 1
ATOM 927 N N . TRP A 1 123 ? -35.784 7.976 20.783 1.00 63.38 123 TRP A N 1
ATOM 928 C CA . TRP A 1 123 ? -37.169 7.752 21.268 1.00 63.38 123 TRP A CA 1
ATOM 929 C C . TRP A 1 123 ? -37.332 7.342 22.745 1.00 63.38 123 TRP A C 1
ATOM 931 O O . TRP A 1 123 ? -38.469 7.199 23.177 1.00 63.38 123 TRP A O 1
ATOM 941 N N . ALA A 1 124 ? -36.279 7.187 23.559 1.00 54.09 124 ALA A N 1
ATOM 942 C CA . ALA A 1 124 ? -36.453 6.854 24.983 1.00 54.09 124 ALA A CA 1
ATOM 943 C C . ALA A 1 124 ? -36.904 8.079 25.814 1.00 54.09 124 ALA A C 1
ATOM 945 O O . ALA A 1 124 ? -36.170 8.597 26.653 1.00 54.09 124 ALA A O 1
ATOM 946 N N . LEU A 1 125 ? -38.109 8.567 25.521 1.00 57.03 125 LEU A N 1
ATOM 947 C CA . LEU A 1 125 ? -38.929 9.371 26.411 1.00 57.03 125 LEU A CA 1
ATOM 948 C C . LEU A 1 125 ? -39.616 8.423 27.398 1.00 57.03 125 LEU A C 1
ATOM 950 O O . LEU A 1 125 ? -40.313 7.499 26.995 1.00 57.03 125 LEU A O 1
ATOM 954 N N . VAL A 1 126 ? -39.345 8.674 28.676 1.00 53.03 126 VAL A N 1
ATOM 955 C CA . VAL A 1 126 ? -40.278 8.671 29.813 1.00 53.03 126 VAL A CA 1
ATOM 956 C C . VAL A 1 126 ? -41.615 7.948 29.580 1.00 53.03 126 VAL A C 1
ATOM 958 O O . VAL A 1 126 ? -42.471 8.449 28.851 1.00 53.03 126 VAL A O 1
ATOM 961 N N . ALA A 1 127 ? -41.817 6.843 30.296 1.00 52.56 127 ALA A N 1
ATOM 962 C CA . ALA A 1 127 ? -43.128 6.346 30.707 1.00 52.56 127 ALA A CA 1
ATOM 963 C C . ALA A 1 127 ? -42.991 5.688 32.083 1.00 52.56 127 ALA A C 1
ATOM 965 O O . ALA A 1 127 ? -42.030 4.900 32.249 1.00 52.56 127 ALA A O 1
#

Organism: NCBI:txid65505

Sequence (127 aa):
MSYPGASVTDESSSVARSYDRERDAKEEITMTGTTSTVLTAARAEALFTSQLPTGSRPSLALLETAIRVAVRAHGVRGCAGRVATEYGDHPELAMPRMRWARDVVEQVYLAHRSRPVRPTGGWALVA

Radius of gyration: 25.24 Å; chains: 1; bounding box: 63×71×42 Å

pLDDT: mean 79.36, std 19.79, range [37.38, 98.25]